Protein AF-A0A9E4YMZ0-F1 (afdb_monomer_lite)

Foldseek 3Di:
DVVVVVVVVPDCFLVCQLVVLLVQLVQLCVQLVVCVVVVNPVSNVSSVVSNVRSVVSSVCSCCPRPVVVVVVVVCVVVVND

Secondary structure (DSSP, 8-state):
-HHHHHHHHT--TTTTTSHHHHHHHHHHHHHHHHHHHTT-HHHHHHHHHHHHHHHHHHHHHIIIIIIHHHHHHHHHHHT--

Radius of gyration: 18.68 Å; chains: 1; bounding box: 49×18×49 Å

Structure (mmCIF, N/CA/C/O backbone):
data_AF-A0A9E4YMZ0-F1
#
_entry.id   AF-A0A9E4YMZ0-F1
#
loop_
_atom_site.group_PDB
_atom_site.id
_atom_site.type_symbol
_atom_site.label_atom_id
_atom_site.label_alt_id
_atom_site.label_comp_id
_atom_site.label_asym_id
_atom_site.label_entity_id
_atom_site.label_seq_id
_atom_site.pdbx_PDB_ins_code
_atom_site.Cartn_x
_atom_site.Cartn_y
_atom_site.Cartn_z
_atom_site.occupancy
_atom_site.B_iso_or_equiv
_atom_site.auth_seq_id
_atom_site.auth_comp_id
_atom_site.auth_asym_id
_atom_site.auth_atom_id
_atom_site.pdbx_PDB_model_num
ATOM 1 N N . MET A 1 1 ? -30.818 -2.203 20.063 1.00 58.94 1 MET A N 1
ATOM 2 C CA . MET A 1 1 ? -29.911 -3.060 19.265 1.00 58.94 1 MET A CA 1
ATOM 3 C C . MET A 1 1 ? -29.771 -2.542 17.831 1.00 58.94 1 MET A C 1
ATOM 5 O O . MET A 1 1 ? -28.672 -2.150 17.466 1.00 58.94 1 MET A O 1
ATOM 9 N N . PHE A 1 2 ? -30.868 -2.401 17.075 1.00 68.25 2 PHE A N 1
ATOM 10 C CA . PHE A 1 2 ? -30.854 -1.937 15.674 1.00 68.25 2 PHE A CA 1
ATOM 11 C C . PHE A 1 2 ? -30.144 -0.588 15.439 1.00 68.25 2 PHE A C 1
ATOM 13 O O . PHE A 1 2 ? -29.236 -0.518 14.624 1.00 68.25 2 PHE A O 1
ATOM 20 N N . GLN A 1 3 ? -30.456 0.451 16.225 1.00 68.44 3 GLN A N 1
ATOM 21 C CA . GLN A 1 3 ? -29.832 1.780 16.081 1.00 68.44 3 GLN A CA 1
ATOM 22 C C . GLN A 1 3 ? -28.304 1.796 16.290 1.00 68.44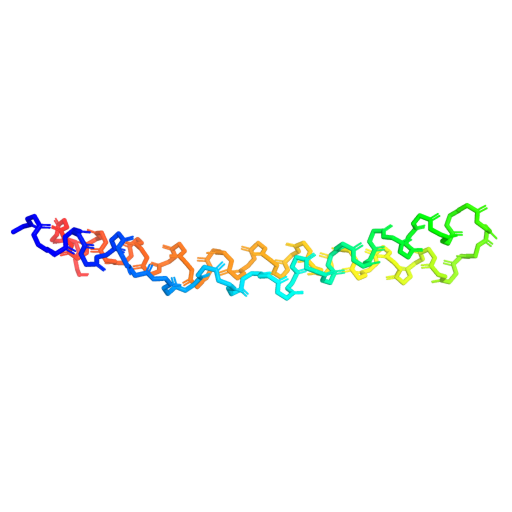 3 GLN A C 1
ATOM 24 O O . GLN A 1 3 ? -27.630 2.665 15.746 1.00 68.44 3 GLN A O 1
ATOM 29 N N . ARG A 1 4 ? -27.740 0.858 17.072 1.00 64.75 4 ARG A N 1
ATOM 30 C CA . ARG A 1 4 ? -26.281 0.765 17.282 1.00 64.75 4 ARG A CA 1
ATOM 31 C C . ARG A 1 4 ? -25.583 0.125 16.080 1.00 64.75 4 ARG A C 1
ATOM 33 O O . ARG A 1 4 ? -24.534 0.610 15.673 1.00 64.75 4 ARG A O 1
ATOM 40 N N . LEU A 1 5 ? -26.204 -0.892 15.480 1.00 64.44 5 LEU A N 1
ATOM 41 C CA . LEU A 1 5 ? -25.752 -1.515 14.232 1.00 64.44 5 LEU A CA 1
ATOM 42 C C . LEU A 1 5 ? -25.752 -0.518 13.073 1.00 64.44 5 LEU A C 1
ATOM 44 O O . LEU A 1 5 ? -24.763 -0.427 12.360 1.00 64.44 5 LEU A O 1
ATOM 48 N N . THR A 1 6 ? -26.801 0.297 12.933 1.00 69.00 6 THR A N 1
ATOM 49 C CA . THR A 1 6 ? -26.863 1.329 11.882 1.00 69.00 6 THR A CA 1
ATOM 50 C C . THR A 1 6 ? -25.767 2.384 12.045 1.00 69.00 6 THR A C 1
ATOM 52 O O . THR A 1 6 ? -25.230 2.868 11.058 1.00 69.00 6 THR A O 1
ATOM 55 N N . LYS A 1 7 ? -25.396 2.725 13.286 1.00 67.69 7 LYS A N 1
ATOM 56 C CA . LYS A 1 7 ? -24.317 3.682 13.575 1.00 67.69 7 LYS A CA 1
ATOM 57 C C . LYS A 1 7 ? -22.921 3.115 13.283 1.00 67.69 7 LYS A C 1
ATOM 59 O O . LYS A 1 7 ? -22.055 3.870 12.869 1.00 67.69 7 LYS A O 1
ATOM 64 N N . LEU A 1 8 ? -22.722 1.809 13.485 1.00 64.69 8 LEU A N 1
ATOM 65 C CA . LEU A 1 8 ? -21.493 1.097 13.109 1.00 64.69 8 LEU A CA 1
ATOM 66 C C . LEU A 1 8 ? -21.377 0.924 11.589 1.00 64.69 8 LEU A C 1
ATOM 68 O O . LEU A 1 8 ? -20.308 1.150 11.043 1.00 64.69 8 LEU A O 1
ATOM 72 N N . LEU A 1 9 ? -22.477 0.582 10.912 1.00 65.19 9 LEU A N 1
ATOM 73 C CA . LEU A 1 9 ? -22.547 0.478 9.448 1.00 65.19 9 LEU A CA 1
ATOM 74 C C . LEU A 1 9 ? -22.342 1.824 8.740 1.00 65.19 9 LEU A C 1
ATOM 76 O O . LEU A 1 9 ? -21.800 1.850 7.644 1.00 65.19 9 LEU A O 1
ATOM 80 N N . ASN A 1 10 ? -22.761 2.925 9.368 1.00 65.69 10 ASN A N 1
ATOM 81 C CA . ASN A 1 10 ? -22.573 4.282 8.850 1.00 65.69 10 ASN A CA 1
ATOM 82 C C . ASN A 1 10 ? -21.286 4.955 9.363 1.00 65.69 10 ASN A C 1
ATOM 84 O O . ASN A 1 10 ? -21.108 6.154 9.152 1.00 65.69 10 ASN A O 1
ATOM 88 N N . SER A 1 11 ? -20.417 4.230 10.074 1.00 65.94 11 SER A N 1
ATOM 89 C CA . SER A 1 11 ? -19.101 4.741 10.452 1.00 65.94 11 SER A CA 1
ATOM 90 C C . SER A 1 11 ? -18.138 4.546 9.279 1.00 65.94 11 SER A C 1
ATOM 92 O O . SER A 1 11 ? -17.816 3.416 8.927 1.00 65.94 11 SER A O 1
ATOM 94 N N . GLU A 1 12 ? -17.666 5.639 8.675 1.00 62.75 12 GLU A N 1
ATOM 95 C CA . GLU A 1 12 ? -16.581 5.618 7.674 1.00 62.75 12 GLU A CA 1
ATOM 96 C C . GLU A 1 12 ? -15.183 5.507 8.315 1.00 62.75 12 GLU A C 1
ATOM 98 O O . GLU A 1 12 ? -14.159 5.632 7.634 1.00 62.75 12 GLU A O 1
ATOM 103 N N . GLU A 1 13 ? -15.106 5.29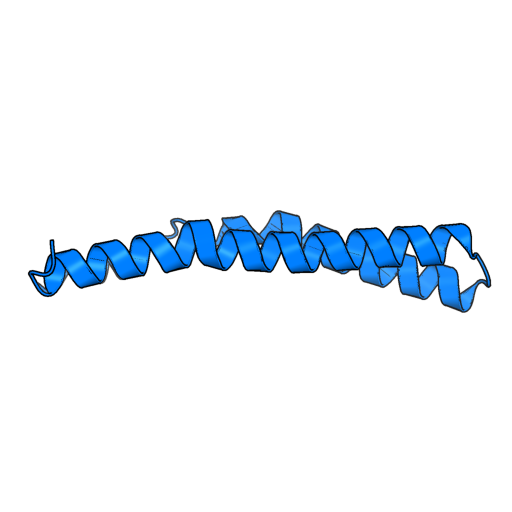1 9.634 1.00 64.38 13 GLU A N 1
ATOM 104 C CA . GLU A 1 13 ? -13.836 5.156 10.344 1.00 64.38 13 GLU A CA 1
ATOM 105 C C . GLU A 1 13 ? -13.012 4.011 9.744 1.00 64.38 13 GLU A C 1
ATOM 107 O O . GLU A 1 13 ? -13.433 2.857 9.703 1.00 64.38 13 GLU A O 1
ATOM 112 N N . GLY A 1 14 ? -11.816 4.347 9.262 1.00 64.50 14 GLY A N 1
ATOM 113 C CA . GLY A 1 14 ? -10.889 3.387 8.670 1.00 64.50 14 GLY A CA 1
ATOM 114 C C . GLY A 1 14 ? -11.040 3.182 7.161 1.00 64.50 14 GLY A C 1
ATOM 115 O O . GLY A 1 14 ? -10.127 2.625 6.562 1.00 64.50 14 GLY A O 1
ATOM 116 N N . HIS A 1 15 ? -12.090 3.684 6.497 1.00 74.62 15 HIS A N 1
ATOM 117 C CA . HIS A 1 15 ? -12.314 3.372 5.075 1.00 74.62 15 HIS A CA 1
ATOM 118 C C . HIS A 1 15 ? -11.159 3.824 4.162 1.00 74.62 15 HIS A C 1
ATOM 120 O O . HIS A 1 15 ? -10.792 3.125 3.220 1.00 74.62 15 HIS A O 1
ATOM 126 N N . GLY A 1 16 ? -10.546 4.968 4.476 1.00 80.38 16 GLY A N 1
ATOM 127 C CA . GLY A 1 16 ? -9.407 5.507 3.732 1.00 80.38 16 GLY A CA 1
ATOM 128 C C . GLY A 1 16 ? -8.033 5.161 4.305 1.00 80.38 16 GLY A C 1
ATOM 129 O O . GLY A 1 16 ? -7.029 5.600 3.750 1.00 80.38 16 GLY A O 1
ATOM 130 N N . VAL A 1 17 ? -7.949 4.422 5.416 1.00 85.38 17 VAL A N 1
ATOM 131 C CA . VAL A 1 17 ? -6.690 4.294 6.176 1.00 85.38 17 VAL A CA 1
ATOM 132 C C . VAL A 1 17 ? -5.623 3.495 5.427 1.00 85.38 17 VAL A C 1
ATOM 134 O O . VAL A 1 17 ? -4.430 3.748 5.575 1.00 85.38 17 VAL A O 1
ATOM 137 N N . THR A 1 18 ? -6.049 2.559 4.582 1.00 89.56 18 THR A N 1
ATOM 138 C CA . THR A 1 18 ? -5.166 1.728 3.759 1.00 89.56 18 THR A CA 1
ATOM 139 C C . THR A 1 18 ? -4.801 2.397 2.435 1.00 89.56 18 THR A C 1
ATOM 141 O O . THR A 1 18 ? -3.771 2.048 1.856 1.00 89.56 18 THR A O 1
ATOM 144 N N . LEU A 1 19 ? -5.570 3.403 1.985 1.00 90.31 19 LEU A N 1
ATOM 145 C CA . LEU A 1 19 ? -5.396 4.037 0.674 1.00 90.31 19 LEU A CA 1
ATOM 146 C C . LEU A 1 19 ? -3.965 4.528 0.421 1.00 90.31 19 LEU A C 1
ATOM 148 O O . LEU A 1 19 ? -3.438 4.201 -0.642 1.00 90.31 19 LEU A O 1
ATOM 152 N N . PRO A 1 20 ? -3.285 5.250 1.337 1.00 92.81 20 PRO A N 1
ATOM 153 C CA . PRO A 1 20 ? -1.922 5.711 1.077 1.00 92.81 20 PRO A CA 1
ATOM 154 C C . PRO A 1 20 ? -0.945 4.559 0.809 1.00 92.81 20 PRO A C 1
ATOM 156 O O . PRO A 1 20 ? -0.125 4.642 -0.106 1.00 92.81 20 PRO A O 1
ATOM 159 N N . ALA A 1 21 ? -1.059 3.463 1.565 1.00 92.69 21 ALA A N 1
ATOM 160 C CA . ALA A 1 21 ? -0.221 2.281 1.386 1.00 92.69 21 ALA A CA 1
ATOM 161 C C . ALA A 1 21 ? -0.550 1.546 0.078 1.00 92.69 21 ALA A C 1
ATOM 163 O O . ALA A 1 21 ? 0.358 1.139 -0.648 1.00 92.69 21 ALA A O 1
ATOM 164 N N . THR A 1 22 ? -1.835 1.446 -0.273 1.00 92.75 22 THR A N 1
ATOM 165 C CA . THR A 1 22 ? -2.271 0.892 -1.560 1.00 92.75 22 THR A CA 1
ATOM 166 C C . THR A 1 22 ? -1.737 1.721 -2.732 1.00 92.75 22 THR A C 1
ATOM 168 O O . THR A 1 22 ? -1.182 1.153 -3.672 1.00 92.75 22 THR A O 1
ATOM 171 N N . PHE A 1 23 ? -1.817 3.054 -2.664 1.00 95.56 23 PHE A N 1
ATOM 172 C CA . PHE A 1 23 ? -1.269 3.947 -3.689 1.00 95.56 23 PHE A CA 1
ATOM 173 C C . PHE A 1 23 ? 0.248 3.814 -3.822 1.00 95.56 23 PHE A C 1
ATOM 175 O O . PHE A 1 23 ? 0.751 3.761 -4.945 1.00 95.56 23 PHE A O 1
ATOM 182 N N . ALA A 1 24 ? 0.974 3.708 -2.706 1.00 95.56 24 ALA A N 1
ATOM 183 C CA . ALA A 1 24 ? 2.406 3.427 -2.736 1.00 95.56 24 ALA A CA 1
ATOM 184 C C . 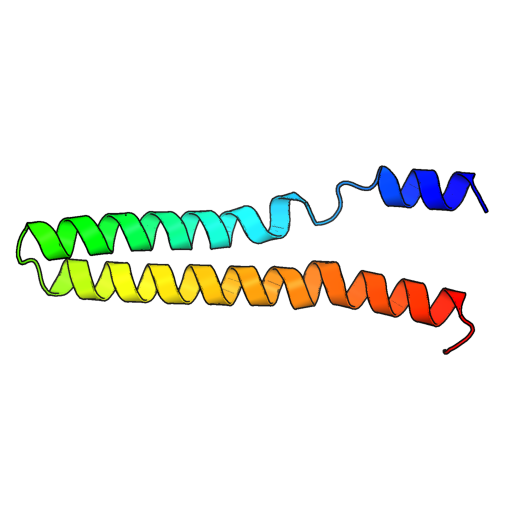ALA A 1 24 ? 2.689 2.090 -3.439 1.00 95.56 24 ALA A C 1
ATOM 186 O O . ALA A 1 24 ? 3.525 2.041 -4.338 1.00 95.56 24 ALA A O 1
ATOM 187 N N . GLY A 1 25 ? 1.934 1.036 -3.113 1.00 96.06 25 GLY A N 1
ATOM 188 C CA . GLY A 1 25 ? 2.044 -0.265 -3.775 1.00 96.06 25 GLY A CA 1
ATOM 189 C C . GLY A 1 25 ? 1.823 -0.176 -5.289 1.00 96.06 25 GLY A C 1
ATOM 190 O O . GLY A 1 25 ? 2.638 -0.669 -6.068 1.00 96.06 25 GLY A O 1
ATOM 191 N N . MET A 1 26 ? 0.771 0.526 -5.719 1.00 97.25 26 MET A N 1
ATOM 192 C CA . MET A 1 26 ? 0.481 0.761 -7.138 1.00 97.25 26 MET A CA 1
ATOM 193 C C . MET A 1 26 ? 1.603 1.537 -7.838 1.00 97.25 26 MET A C 1
ATOM 195 O O . MET A 1 26 ? 2.021 1.152 -8.929 1.00 97.25 26 MET A O 1
ATOM 199 N N . ALA A 1 27 ? 2.125 2.596 -7.212 1.00 97.44 27 ALA A N 1
ATOM 200 C CA . ALA A 1 27 ? 3.253 3.352 -7.751 1.00 97.44 27 ALA A CA 1
ATOM 201 C C . ALA A 1 27 ? 4.498 2.463 -7.902 1.00 97.44 27 ALA A C 1
ATOM 203 O O . ALA A 1 27 ? 5.149 2.488 -8.945 1.00 97.44 27 ALA A O 1
ATOM 204 N N . GLY A 1 28 ? 4.782 1.619 -6.906 1.00 97.62 28 GLY A N 1
ATOM 205 C CA . GLY A 1 28 ? 5.850 0.624 -6.965 1.00 97.62 28 GLY A CA 1
ATOM 206 C C . GLY A 1 28 ? 5.692 -0.352 -8.131 1.00 97.62 28 GLY A C 1
ATOM 207 O O . GLY A 1 28 ? 6.643 -0.559 -8.880 1.00 97.62 28 GLY A O 1
ATOM 208 N N . ALA A 1 29 ? 4.485 -0.888 -8.352 1.00 98.19 29 ALA A N 1
ATOM 209 C CA . ALA A 1 29 ? 4.206 -1.775 -9.485 1.00 98.19 29 ALA A CA 1
ATOM 210 C C . ALA A 1 29 ? 4.465 -1.098 -10.841 1.00 98.19 29 ALA A C 1
ATOM 212 O O . ALA A 1 29 ? 5.051 -1.709 -11.735 1.00 98.19 29 ALA A O 1
ATOM 213 N N . VAL A 1 30 ? 4.070 0.172 -10.986 1.00 98.12 30 VAL A N 1
ATOM 214 C CA . VAL A 1 30 ? 4.323 0.949 -12.208 1.00 98.12 30 VAL A CA 1
ATOM 215 C C . VAL A 1 30 ? 5.821 1.161 -12.412 1.00 98.12 30 VAL A C 1
ATOM 217 O O . VAL A 1 30 ? 6.329 0.881 -13.496 1.00 98.12 30 VAL A O 1
ATOM 220 N N . LEU A 1 31 ? 6.546 1.599 -11.378 1.00 97.94 31 LEU A N 1
ATOM 221 C CA . LEU A 1 31 ? 7.998 1.792 -11.453 1.00 97.94 31 LEU A CA 1
ATOM 222 C C . LEU A 1 31 ? 8.726 0.484 -11.783 1.00 97.94 31 LEU A C 1
ATOM 224 O O . LEU A 1 31 ? 9.637 0.488 -12.607 1.00 97.94 31 LEU A O 1
ATOM 228 N N . LEU A 1 32 ? 8.289 -0.634 -11.197 1.00 97.88 32 LEU A N 1
ATOM 229 C CA . LEU A 1 32 ? 8.837 -1.961 -11.459 1.00 97.88 32 LEU A CA 1
ATOM 230 C C . LEU A 1 32 ? 8.671 -2.342 -12.935 1.00 97.88 32 LEU A C 1
ATOM 232 O O . LEU A 1 32 ? 9.639 -2.743 -13.575 1.00 97.88 32 LEU A O 1
ATOM 236 N N . ALA A 1 33 ? 7.466 -2.175 -13.487 1.00 97.81 33 ALA A N 1
ATOM 237 C CA . ALA A 1 33 ? 7.183 -2.477 -14.888 1.00 97.81 33 ALA A CA 1
ATOM 238 C C . ALA A 1 33 ? 7.975 -1.572 -15.847 1.00 97.81 33 ALA A C 1
ATOM 240 O O . ALA A 1 33 ? 8.543 -2.055 -16.826 1.00 97.81 33 ALA A O 1
ATOM 241 N N . VAL A 1 34 ? 8.059 -0.270 -15.551 1.00 98.06 34 VAL A N 1
ATOM 242 C CA . VAL A 1 34 ? 8.843 0.688 -16.347 1.00 98.06 34 VAL A CA 1
ATOM 243 C C . VAL A 1 34 ? 10.330 0.341 -16.301 1.00 98.06 34 VAL A C 1
ATOM 245 O O . VAL A 1 34 ? 10.983 0.348 -17.345 1.00 98.06 34 VAL A O 1
ATOM 248 N N . GLY A 1 35 ? 10.865 0.008 -15.125 1.00 97.50 35 GLY A N 1
ATOM 249 C CA . GLY A 1 35 ? 12.251 -0.424 -14.971 1.00 97.50 35 GLY A CA 1
ATOM 250 C C . GLY A 1 35 ? 12.551 -1.685 -15.776 1.00 97.50 35 GLY A C 1
ATOM 251 O O . GLY A 1 35 ? 13.518 -1.703 -16.538 1.00 97.50 35 GLY A O 1
ATOM 252 N N . ALA A 1 36 ? 11.674 -2.687 -15.678 1.00 97.19 36 ALA A N 1
ATOM 253 C CA . ALA A 1 36 ? 11.838 -3.968 -16.354 1.00 97.19 36 ALA A CA 1
ATOM 254 C C . ALA A 1 36 ? 11.799 -3.837 -17.885 1.00 97.19 36 ALA A C 1
ATOM 256 O O . ALA A 1 36 ? 12.635 -4.418 -18.568 1.00 97.19 36 ALA A O 1
ATOM 257 N N . VAL A 1 37 ? 10.871 -3.045 -18.437 1.00 98.25 37 VAL A N 1
ATOM 258 C CA . VAL A 1 37 ? 10.755 -2.846 -19.896 1.00 98.25 37 VAL A CA 1
ATOM 259 C C . VAL A 1 37 ? 11.945 -2.069 -20.471 1.00 98.25 37 VAL A C 1
ATOM 261 O O . VAL A 1 37 ? 12.323 -2.295 -21.618 1.00 98.25 37 VAL A O 1
ATOM 264 N N . ASN A 1 38 ? 12.552 -1.173 -19.688 1.00 97.69 38 ASN A N 1
ATOM 265 C CA . ASN A 1 38 ? 13.667 -0.333 -20.136 1.00 97.69 38 ASN A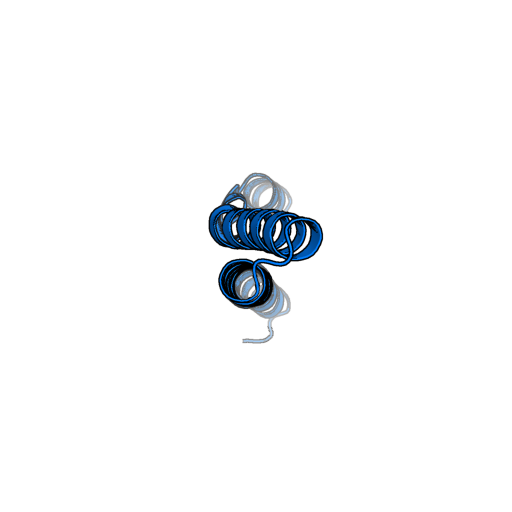 CA 1
ATOM 266 C C . ASN A 1 38 ? 15.054 -0.863 -19.726 1.00 97.69 38 ASN A C 1
ATOM 268 O O . ASN A 1 38 ? 16.036 -0.141 -19.895 1.00 97.69 38 ASN A O 1
ATOM 272 N N . ASN A 1 39 ? 15.155 -2.083 -19.177 1.00 96.38 39 ASN A N 1
ATOM 273 C CA . ASN A 1 39 ? 16.395 -2.650 -18.622 1.00 96.38 39 ASN A CA 1
ATOM 274 C C . ASN A 1 39 ? 17.099 -1.705 -17.624 1.00 96.38 39 ASN A C 1
ATOM 276 O O . ASN A 1 39 ? 18.324 -1.588 -17.601 1.00 96.38 39 ASN A O 1
ATOM 280 N N . GLN A 1 40 ? 16.318 -0.980 -16.819 1.00 97.94 40 GLN A N 1
ATOM 281 C CA . GLN A 1 40 ? 16.836 -0.122 -15.758 1.00 97.94 40 GLN A CA 1
ATOM 282 C C . GLN A 1 40 ? 16.793 -0.878 -14.430 1.00 97.94 40 GLN A C 1
ATOM 284 O O . GLN A 1 40 ? 15.791 -0.845 -13.710 1.00 97.94 40 GLN A O 1
ATOM 289 N N . ASP A 1 41 ? 17.897 -1.543 -14.090 1.00 97.25 41 ASP A N 1
ATOM 290 C CA . ASP A 1 41 ? 17.994 -2.403 -12.902 1.00 97.25 41 ASP A CA 1
ATOM 291 C C . ASP A 1 41 ? 17.651 -1.652 -11.611 1.00 97.25 41 ASP A C 1
ATOM 293 O O . ASP A 1 41 ? 16.858 -2.121 -10.796 1.00 97.25 41 ASP A O 1
ATOM 297 N N . VAL A 1 42 ? 18.181 -0.435 -11.455 1.00 97.62 42 VAL A N 1
ATOM 298 C CA . VAL A 1 42 ? 17.933 0.406 -10.274 1.00 97.62 42 VAL A CA 1
ATOM 299 C C . VAL A 1 42 ? 16.446 0.731 -10.130 1.00 97.62 42 VAL A C 1
ATOM 301 O O . VAL A 1 42 ? 15.894 0.622 -9.036 1.00 97.62 42 VAL A O 1
ATOM 304 N N . LEU A 1 43 ? 15.780 1.092 -11.229 1.00 97.19 43 LEU A N 1
ATOM 305 C CA . LEU A 1 43 ? 14.361 1.438 -11.209 1.00 97.19 43 LEU A CA 1
ATOM 306 C C . LEU A 1 43 ? 13.491 0.212 -10.907 1.00 97.19 43 LEU A C 1
ATOM 308 O O . LEU A 1 43 ? 12.547 0.306 -10.126 1.00 97.19 43 LEU A O 1
ATOM 312 N N . THR A 1 44 ? 13.860 -0.942 -11.466 1.00 98.25 44 THR A N 1
ATOM 313 C CA . THR A 1 44 ? 13.219 -2.237 -11.203 1.00 98.25 44 THR A CA 1
ATOM 314 C C . THR A 1 44 ? 13.299 -2.588 -9.716 1.00 98.25 44 THR A C 1
ATOM 316 O O . THR A 1 44 ? 12.283 -2.901 -9.097 1.00 98.25 44 THR A O 1
ATOM 319 N N . ILE A 1 45 ? 14.484 -2.465 -9.109 1.00 98.25 45 ILE A N 1
ATOM 320 C CA . ILE A 1 45 ? 14.693 -2.748 -7.681 1.00 98.25 45 ILE A CA 1
ATOM 321 C C . ILE A 1 45 ? 13.863 -1.798 -6.812 1.00 98.25 45 ILE A C 1
ATOM 323 O O . ILE A 1 45 ? 13.143 -2.254 -5.923 1.00 98.25 45 ILE A O 1
ATOM 327 N N . ILE A 1 46 ? 13.923 -0.490 -7.078 1.00 98.00 46 ILE A N 1
ATOM 328 C CA . ILE A 1 46 ? 13.165 0.506 -6.309 1.00 98.00 46 ILE A CA 1
ATOM 329 C C . ILE A 1 46 ? 11.661 0.243 -6.429 1.00 98.00 46 ILE A C 1
ATOM 331 O O . ILE A 1 46 ? 10.971 0.203 -5.412 1.00 98.00 46 ILE A O 1
ATOM 335 N N . GLY A 1 47 ? 11.155 0.015 -7.643 1.00 97.62 47 GLY A N 1
ATOM 336 C CA . GLY A 1 47 ? 9.747 -0.299 -7.870 1.00 97.62 47 GLY A CA 1
ATOM 337 C C . GLY A 1 47 ? 9.299 -1.551 -7.117 1.00 97.62 47 GLY A C 1
ATOM 338 O O . GLY A 1 47 ? 8.262 -1.534 -6.455 1.00 97.62 47 GLY A O 1
ATOM 339 N N . GLY A 1 48 ? 10.118 -2.606 -7.133 1.00 98.12 48 GLY A N 1
ATOM 340 C CA . GLY A 1 48 ? 9.859 -3.837 -6.386 1.00 98.12 48 GLY A CA 1
ATOM 341 C C . GLY A 1 48 ? 9.800 -3.621 -4.872 1.00 98.12 48 GLY A C 1
ATOM 342 O O . GLY A 1 48 ? 8.877 -4.109 -4.219 1.00 98.12 48 GLY A O 1
ATOM 343 N N . ILE A 1 49 ? 10.733 -2.844 -4.311 1.00 98.38 49 ILE A N 1
ATOM 344 C CA . ILE A 1 49 ? 10.741 -2.506 -2.879 1.00 98.38 49 ILE A CA 1
ATOM 345 C C . ILE A 1 49 ? 9.495 -1.701 -2.512 1.00 98.38 49 ILE A C 1
ATOM 347 O O . ILE A 1 49 ? 8.801 -2.045 -1.557 1.00 98.38 49 ILE A O 1
ATOM 351 N N . VAL A 1 50 ? 9.186 -0.649 -3.273 1.00 98.19 50 VAL A N 1
ATOM 352 C CA . VAL A 1 50 ? 8.022 0.210 -3.013 1.00 98.19 50 VAL A CA 1
ATOM 353 C C . VAL A 1 50 ? 6.721 -0.594 -3.108 1.00 98.19 50 VAL A C 1
ATOM 355 O O . VAL A 1 50 ? 5.847 -0.436 -2.255 1.00 98.19 50 VAL A O 1
ATOM 358 N N . LEU A 1 51 ? 6.614 -1.507 -4.079 1.00 98.31 51 LEU A N 1
ATOM 359 C CA . LEU A 1 51 ? 5.484 -2.427 -4.201 1.00 98.31 51 LEU A CA 1
ATOM 360 C C . LEU A 1 51 ? 5.346 -3.305 -2.952 1.00 98.31 51 LEU A C 1
ATOM 362 O O . LEU A 1 51 ? 4.275 -3.350 -2.347 1.00 98.31 51 LEU A O 1
ATOM 366 N N . ALA A 1 52 ? 6.428 -3.974 -2.544 1.00 98.00 52 ALA A N 1
ATOM 367 C CA . ALA A 1 52 ? 6.421 -4.865 -1.387 1.00 98.00 52 ALA A CA 1
ATOM 368 C C . ALA A 1 52 ? 6.044 -4.123 -0.096 1.00 98.00 52 ALA A C 1
ATOM 370 O O . ALA A 1 52 ? 5.190 -4.589 0.659 1.00 98.00 52 ALA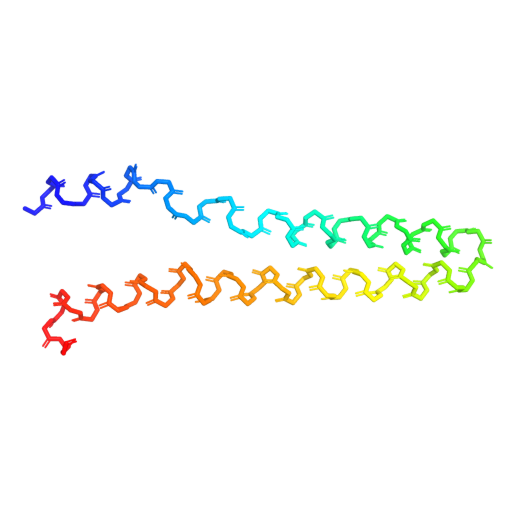 A O 1
ATOM 371 N N . VAL A 1 53 ? 6.626 -2.943 0.131 1.00 97.81 53 VAL A N 1
ATOM 372 C CA . VAL A 1 53 ? 6.319 -2.108 1.299 1.00 97.81 53 VAL A CA 1
ATOM 373 C C . VAL A 1 53 ? 4.863 -1.649 1.274 1.00 97.81 53 VAL A C 1
ATOM 375 O O . VAL A 1 53 ? 4.196 -1.739 2.300 1.00 97.81 53 VAL A O 1
ATOM 378 N N . GLY A 1 54 ? 4.341 -1.210 0.125 1.00 96.56 54 GLY A N 1
ATOM 379 C CA . GLY A 1 54 ? 2.942 -0.797 -0.005 1.00 96.56 54 GLY A CA 1
ATOM 380 C C . GLY A 1 54 ? 1.955 -1.925 0.306 1.00 96.56 54 GLY A C 1
ATOM 381 O O . GLY A 1 54 ? 1.000 -1.719 1.055 1.00 96.56 54 GLY A O 1
ATOM 382 N N . LEU A 1 55 ? 2.218 -3.137 -0.194 1.00 96.25 55 LEU A N 1
ATOM 383 C CA . LEU A 1 55 ? 1.396 -4.318 0.093 1.00 96.25 55 LEU A CA 1
ATOM 384 C C . LEU A 1 55 ? 1.431 -4.691 1.579 1.00 96.25 55 LEU A C 1
ATOM 386 O O . LEU A 1 55 ? 0.376 -4.882 2.188 1.00 96.25 55 LEU A O 1
ATOM 390 N N . LEU A 1 56 ? 2.625 -4.751 2.175 1.00 96.44 56 LEU A N 1
ATOM 391 C CA . LEU A 1 56 ? 2.786 -5.080 3.592 1.00 96.44 56 LEU A CA 1
ATOM 392 C C . LEU A 1 56 ? 2.133 -4.026 4.486 1.00 96.44 56 LEU A C 1
ATOM 394 O O . LEU A 1 56 ? 1.353 -4.375 5.367 1.00 96.44 56 LEU A O 1
ATOM 398 N N . ALA A 1 57 ? 2.386 -2.743 4.230 1.00 94.44 57 ALA A N 1
ATOM 399 C CA . ALA A 1 57 ? 1.793 -1.652 4.992 1.00 94.44 57 ALA A CA 1
ATOM 400 C C . ALA A 1 57 ? 0.262 -1.645 4.877 1.00 94.44 57 ALA A C 1
ATOM 402 O O . ALA A 1 57 ? -0.417 -1.466 5.885 1.00 94.44 57 ALA A O 1
ATOM 403 N N . SER A 1 58 ? -0.292 -1.903 3.686 1.00 92.50 58 SER A N 1
ATOM 404 C CA . SER A 1 58 ? -1.743 -1.997 3.490 1.00 92.50 58 SER A CA 1
ATOM 405 C C . SER A 1 58 ? -2.338 -3.171 4.269 1.00 92.50 58 SER A C 1
ATOM 407 O O . SER A 1 58 ? -3.368 -3.008 4.920 1.00 92.50 58 SER A O 1
ATOM 409 N N . SER A 1 59 ? -1.687 -4.338 4.241 1.00 92.44 59 SER A N 1
ATOM 410 C CA . SER A 1 59 ? -2.130 -5.517 4.991 1.00 92.44 59 SER A CA 1
ATOM 411 C C . SER A 1 59 ? -2.052 -5.295 6.502 1.00 92.44 59 SER A C 1
ATOM 413 O O . SER A 1 59 ? -2.970 -5.668 7.226 1.00 92.44 59 SER A O 1
ATOM 415 N N . MET A 1 60 ? -0.974 -4.676 6.987 1.00 92.50 60 MET A N 1
ATOM 416 C CA . MET A 1 60 ? -0.811 -4.371 8.407 1.00 92.50 60 MET A CA 1
ATOM 417 C C . MET A 1 60 ? -1.818 -3.324 8.873 1.00 92.50 60 MET A C 1
ATOM 419 O O . MET A 1 60 ? -2.410 -3.492 9.932 1.00 92.50 60 MET A O 1
ATOM 423 N N . ALA A 1 61 ? -2.052 -2.272 8.085 1.00 90.50 61 ALA A N 1
ATOM 424 C CA . ALA A 1 61 ? -3.047 -1.254 8.403 1.00 90.50 61 ALA A CA 1
ATOM 425 C C . ALA A 1 61 ? -4.460 -1.849 8.457 1.00 90.50 61 ALA A C 1
ATOM 427 O O . ALA A 1 61 ? -5.195 -1.560 9.398 1.00 90.50 61 ALA A O 1
ATOM 428 N N . GLN A 1 62 ? -4.814 -2.728 7.513 1.00 89.56 62 GLN A N 1
ATOM 429 C CA . GLN A 1 62 ? -6.084 -3.457 7.538 1.00 89.56 62 GLN A CA 1
ATOM 430 C C . GLN A 1 62 ? -6.234 -4.261 8.835 1.00 89.56 62 GLN A C 1
ATOM 432 O O . GLN A 1 62 ? -7.216 -4.107 9.562 1.00 89.56 62 GLN A O 1
ATOM 437 N N . HIS A 1 63 ? -5.227 -5.069 9.163 1.00 89.56 63 HIS A N 1
ATOM 438 C CA . HIS A 1 63 ? -5.278 -5.934 10.333 1.00 89.56 63 HIS A CA 1
ATOM 439 C C . HIS A 1 63 ? -5.304 -5.136 11.647 1.00 89.56 63 HIS A C 1
ATOM 441 O O . HIS A 1 63 ? -6.112 -5.391 12.538 1.00 89.56 63 HIS A O 1
ATOM 447 N N . MET A 1 64 ? -4.446 -4.120 11.763 1.00 88.81 64 MET A N 1
ATOM 448 C CA . MET A 1 64 ? -4.265 -3.389 13.013 1.00 88.81 64 MET A CA 1
ATOM 449 C C . MET A 1 64 ? -5.330 -2.333 13.280 1.00 88.81 64 MET A C 1
ATOM 451 O O . MET A 1 64 ? -5.699 -2.121 14.432 1.00 88.81 64 MET A O 1
ATOM 455 N N . LEU A 1 65 ? -5.796 -1.644 12.240 1.00 85.88 65 LEU A N 1
ATOM 456 C CA . LEU A 1 65 ? -6.627 -0.449 12.397 1.00 85.88 65 LEU A CA 1
ATOM 457 C C . LEU A 1 65 ? -8.102 -0.711 12.105 1.00 85.88 65 LEU A C 1
ATOM 459 O O . LEU A 1 65 ? -8.941 0.075 12.537 1.00 85.88 65 LEU A O 1
ATOM 463 N N . ILE A 1 66 ? -8.421 -1.792 11.390 1.00 84.00 66 ILE A N 1
ATOM 464 C CA . ILE A 1 66 ? -9.800 -2.146 11.044 1.00 84.00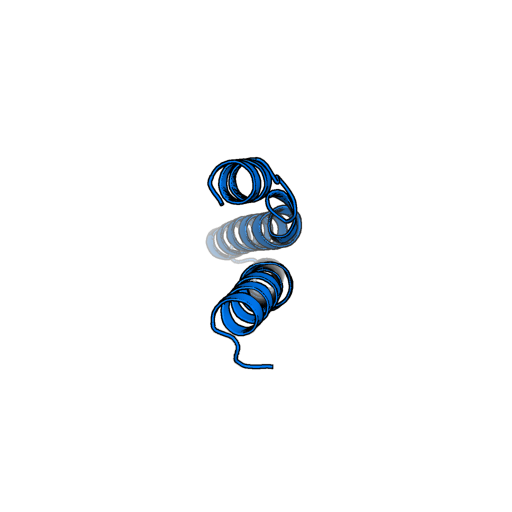 66 ILE A CA 1
ATOM 465 C C . ILE A 1 66 ? -10.195 -3.443 11.747 1.00 84.00 66 ILE A C 1
ATOM 467 O O . ILE A 1 66 ? -11.162 -3.451 12.505 1.00 84.00 66 ILE A O 1
ATOM 471 N N . GLU A 1 67 ? -9.441 -4.525 11.553 1.00 87.06 67 GLU A N 1
ATOM 472 C CA . GLU A 1 67 ? -9.836 -5.845 12.058 1.00 87.06 67 GLU A CA 1
ATOM 473 C C . GLU A 1 67 ? -9.763 -5.949 13.587 1.00 87.06 67 GLU A C 1
ATOM 475 O O . GLU A 1 67 ? -10.769 -6.296 14.206 1.00 87.06 67 GLU A O 1
ATOM 480 N N . TYR A 1 68 ? -8.630 -5.606 14.217 1.00 87.50 68 TYR A N 1
ATOM 481 C CA . TYR A 1 68 ? -8.496 -5.676 15.683 1.00 87.50 68 TYR A CA 1
ATOM 482 C C . TYR A 1 68 ? -9.611 -4.929 16.434 1.00 87.50 68 TYR A C 1
ATOM 484 O O . TYR A 1 68 ? -10.247 -5.541 17.294 1.00 87.50 68 TYR A O 1
ATOM 492 N N . PRO A 1 69 ? -9.926 -3.659 16.106 1.00 84.75 69 PRO A N 1
ATOM 493 C CA . PRO A 1 69 ? -11.013 -2.942 16.769 1.00 84.75 69 PRO A CA 1
ATOM 494 C C . PRO A 1 69 ? -12.389 -3.579 16.563 1.00 84.75 69 PRO A C 1
ATOM 496 O O . PRO A 1 69 ? -13.249 -3.477 17.437 1.00 84.75 69 PRO A O 1
ATOM 499 N N . ILE A 1 70 ? -12.633 -4.212 15.411 1.00 83.69 70 ILE A N 1
ATOM 500 C CA . ILE A 1 70 ? -13.888 -4.926 15.155 1.00 83.69 70 ILE A CA 1
ATOM 501 C C . ILE A 1 70 ? -13.969 -6.167 16.046 1.00 83.69 70 ILE A C 1
ATOM 503 O O . ILE A 1 70 ? -14.992 -6.351 16.705 1.00 83.69 70 ILE A O 1
ATOM 507 N N . TYR A 1 71 ? -12.907 -6.973 16.116 1.00 85.75 71 TYR A N 1
ATOM 508 C CA . TYR A 1 71 ? -12.872 -8.165 16.968 1.00 85.75 71 TYR A CA 1
ATOM 509 C C . TYR A 1 71 ? -13.013 -7.818 18.451 1.00 85.75 71 TYR A C 1
ATOM 511 O O . TYR A 1 71 ? -13.851 -8.405 19.124 1.00 85.75 71 TYR A O 1
ATOM 519 N N . GLU A 1 72 ? -12.315 -6.791 18.937 1.00 86.50 72 GLU A N 1
ATOM 520 C CA . GLU A 1 72 ? -12.442 -6.335 20.328 1.00 86.50 72 GLU A CA 1
ATOM 521 C C . GLU A 1 72 ? -13.881 -5.890 20.655 1.00 86.50 72 GLU A C 1
ATOM 523 O O . GLU A 1 72 ? -14.419 -6.173 21.726 1.00 86.50 72 GLU A O 1
ATOM 528 N N . ARG A 1 73 ? -14.549 -5.198 19.720 1.00 84.31 73 ARG A N 1
ATOM 529 C CA . ARG A 1 73 ? -15.959 -4.809 19.881 1.00 84.31 73 ARG A CA 1
ATOM 530 C C . ARG A 1 73 ? -16.884 -6.028 19.896 1.00 84.31 73 ARG A C 1
ATOM 532 O O . ARG A 1 73 ? -17.889 -5.989 20.605 1.00 84.31 73 ARG A O 1
ATOM 539 N N . LEU A 1 74 ? -16.586 -7.057 19.104 1.00 86.31 74 LEU A N 1
ATOM 540 C CA . LEU A 1 74 ? -17.353 -8.303 19.063 1.00 86.31 74 LEU A CA 1
ATOM 541 C C . LEU A 1 74 ? -17.184 -9.108 20.357 1.00 86.31 74 LEU A C 1
ATOM 543 O O . LEU A 1 74 ? -18.199 -9.487 20.936 1.00 86.31 74 LEU A O 1
ATOM 547 N N . ASP A 1 75 ? -15.961 -9.271 20.862 1.00 89.88 75 ASP A N 1
ATOM 548 C CA . ASP A 1 75 ? -15.689 -9.977 22.125 1.00 89.88 75 ASP A CA 1
ATOM 549 C C . ASP A 1 75 ? -16.450 -9.332 23.297 1.00 89.88 75 ASP A C 1
ATOM 551 O O . ASP A 1 75 ? -17.222 -10.004 23.994 1.00 89.88 75 ASP A O 1
ATOM 555 N N . LYS A 1 76 ? -16.404 -7.995 23.395 1.00 87.44 76 LYS A N 1
ATOM 556 C CA . LYS A 1 76 ? -17.190 -7.219 24.373 1.00 87.44 76 LYS A CA 1
ATOM 557 C C . LYS A 1 76 ? -18.701 -7.435 24.258 1.00 87.44 76 LYS A C 1
ATOM 559 O O . LYS A 1 76 ? -19.417 -7.353 25.255 1.00 87.44 76 LYS A O 1
ATOM 564 N N . MET A 1 77 ? -19.220 -7.672 23.051 1.00 82.62 77 MET A N 1
ATOM 565 C CA . MET A 1 77 ? -20.644 -7.958 22.830 1.00 82.62 77 MET A CA 1
ATOM 566 C C . MET A 1 77 ? -21.013 -9.407 23.167 1.00 82.62 77 MET A C 1
ATOM 568 O O . MET A 1 77 ? -22.150 -9.654 23.570 1.00 82.62 77 MET A O 1
ATOM 572 N N . GLU A 1 78 ? -20.072 -10.342 23.046 1.00 86.88 78 GLU A N 1
ATOM 573 C CA . GLU A 1 78 ? -20.227 -11.743 23.455 1.00 86.88 78 GLU A CA 1
ATOM 574 C C . GLU A 1 78 ? -20.046 -11.957 24.969 1.00 86.88 78 GLU A C 1
ATOM 576 O O . GLU A 1 78 ? -20.238 -13.070 25.461 1.00 86.88 78 GLU A O 1
ATOM 581 N N . GLY A 1 79 ? -19.708 -10.905 25.723 1.00 84.56 79 GLY A N 1
ATOM 582 C CA . GLY A 1 79 ? -19.420 -10.998 27.157 1.00 84.56 79 GLY A CA 1
ATOM 583 C C . GLY A 1 79 ? -18.078 -11.667 27.459 1.00 84.56 79 GLY A C 1
ATOM 584 O O . GLY A 1 79 ? -17.859 -12.121 28.583 1.00 84.56 79 GLY A O 1
ATOM 585 N N . LYS A 1 80 ? -17.197 -11.746 26.458 1.00 66.25 80 LYS A N 1
ATOM 586 C CA . LYS A 1 80 ? -15.796 -12.122 26.608 1.00 66.25 80 LYS A CA 1
ATOM 587 C C . LYS A 1 80 ? -15.017 -10.819 26.801 1.00 66.25 80 LYS A C 1
ATOM 589 O O . LYS A 1 80 ? -14.841 -10.086 25.844 1.00 66.25 80 LYS A O 1
ATOM 594 N N . GLU A 1 81 ? -14.687 -10.529 28.061 1.00 60.03 81 GLU A N 1
ATOM 595 C CA . GLU A 1 81 ? -13.900 -9.378 28.570 1.00 60.03 81 GLU A CA 1
ATOM 596 C C . GLU A 1 81 ? -14.090 -8.007 27.874 1.00 60.03 81 GLU A C 1
ATOM 598 O O . GLU A 1 81 ? -13.452 -7.704 26.843 1.00 60.03 81 GLU A O 1
#

Sequence (81 aa):
MFQRLTKLLNSEEGHGVTLPATFAGMAGAVLLAVGAVNNQDVLTIIGGIVLAVGLLASSMAQHMLIEYPIYERLDKMEGKE

pLDDT: mean 87.3, std 12.24, range [58.94, 98.38]